Protein AF-A0A0B7C224-F1 (afdb_monomer_lite)

Organism: NCBI:txid1028688

Radius of gyration: 18.95 Å; chains: 1; bounding box: 42×18×63 Å

Foldseek 3Di:
DDDPPPDCVVVQVVCVVQQKDWDDWDWDPWDDDPPDTDTDIDTDIDHDDPDDPDPPPPD

Sequence (59 aa):
GSYVTTNWEPVIQDMGNKGWELACILETKEVHAGFGSSSMMVLLFFQRRIFAPGPVDKS

pLDDT: mean 77.42, std 14.12, range [33.28, 92.56]

Structure (mmCIF, N/CA/C/O backbone):
data_AF-A0A0B7C224-F1
#
_entry.id   AF-A0A0B7C224-F1
#
loop_
_atom_site.group_PDB
_atom_site.id
_atom_site.type_symbol
_atom_site.label_atom_id
_atom_site.label_alt_id
_atom_site.label_comp_id
_atom_site.label_asym_id
_atom_site.label_entity_id
_atom_site.label_seq_id
_atom_site.pdbx_PDB_ins_code
_atom_site.Cartn_x
_atom_site.Cartn_y
_atom_site.Cartn_z
_atom_site.occupancy
_atom_site.B_iso_or_equiv
_atom_site.auth_seq_id
_atom_site.auth_comp_id
_atom_site.auth_asym_id
_atom_site.auth_atom_id
_atom_site.pdbx_PDB_model_num
ATOM 1 N N . GLY A 1 1 ? 21.507 6.106 -16.081 1.00 33.28 1 GLY A N 1
ATOM 2 C CA . GLY A 1 1 ? 20.035 6.144 -16.108 1.00 33.28 1 GLY A CA 1
ATOM 3 C C . GLY A 1 1 ? 19.550 6.231 -14.684 1.00 33.28 1 GLY A C 1
ATOM 4 O O . GLY A 1 1 ? 20.099 5.526 -13.849 1.00 33.28 1 GLY A O 1
ATOM 5 N N . SER A 1 2 ? 18.619 7.135 -14.389 1.00 34.31 2 SER A N 1
ATOM 6 C CA . SER A 1 2 ? 18.001 7.209 -13.062 1.00 34.31 2 SER A CA 1
ATOM 7 C C . SER A 1 2 ? 17.018 6.048 -12.938 1.00 34.31 2 SER A C 1
ATOM 9 O O . SER A 1 2 ? 16.029 6.011 -13.669 1.00 34.31 2 SER A O 1
ATOM 11 N N . TYR A 1 3 ? 17.320 5.071 -12.085 1.00 45.38 3 TYR A N 1
ATOM 12 C CA . TYR A 1 3 ? 16.344 4.058 -11.707 1.00 45.38 3 TYR A CA 1
ATOM 13 C C . TYR A 1 3 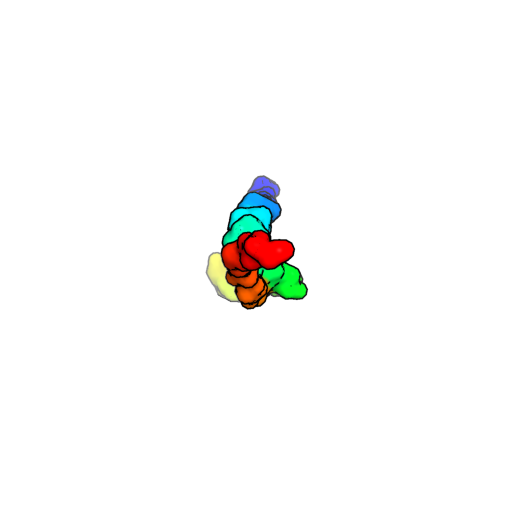? 15.313 4.753 -10.823 1.00 45.38 3 TYR A C 1
ATOM 15 O O . TYR A 1 3 ? 15.642 5.208 -9.729 1.00 45.38 3 TYR A O 1
ATOM 23 N N . VAL A 1 4 ? 14.078 4.883 -11.304 1.00 49.78 4 VAL A N 1
ATOM 24 C CA . VAL A 1 4 ? 12.963 5.287 -10.447 1.00 49.78 4 VAL A CA 1
ATOM 25 C C . VAL A 1 4 ? 12.727 4.127 -9.487 1.00 49.78 4 VAL A C 1
ATOM 27 O O . VAL A 1 4 ? 12.061 3.154 -9.823 1.00 49.78 4 VAL A O 1
ATOM 30 N N . THR A 1 5 ? 13.326 4.194 -8.302 1.00 57.81 5 THR A N 1
ATOM 31 C CA . THR A 1 5 ? 12.960 3.320 -7.191 1.00 57.81 5 THR A CA 1
ATOM 32 C C . THR A 1 5 ? 11.596 3.794 -6.715 1.00 57.81 5 THR A C 1
ATOM 34 O O . THR A 1 5 ? 11.496 4.765 -5.962 1.00 57.81 5 THR A O 1
ATOM 37 N N . THR A 1 6 ? 10.527 3.195 -7.235 1.00 66.75 6 THR A N 1
ATOM 38 C CA . THR A 1 6 ? 9.172 3.475 -6.762 1.00 66.75 6 THR A CA 1
ATOM 39 C C . THR A 1 6 ? 9.133 3.159 -5.269 1.00 66.75 6 THR A C 1
ATOM 41 O O . THR A 1 6 ? 9.302 2.011 -4.873 1.00 66.75 6 THR A O 1
ATOM 44 N N . ASN A 1 7 ? 9.005 4.192 -4.438 1.00 79.50 7 ASN A N 1
ATOM 45 C CA . ASN A 1 7 ? 8.925 4.050 -2.990 1.00 79.50 7 ASN A CA 1
ATOM 46 C C . ASN A 1 7 ? 7.495 3.617 -2.634 1.00 79.50 7 ASN A C 1
ATOM 48 O O . ASN A 1 7 ? 6.555 4.400 -2.797 1.00 79.50 7 ASN A O 1
ATOM 52 N N . TRP A 1 8 ? 7.332 2.365 -2.206 1.00 81.44 8 TRP A N 1
ATOM 53 C CA . TRP A 1 8 ? 6.028 1.763 -1.919 1.00 81.44 8 TRP A CA 1
ATOM 54 C C . TRP A 1 8 ? 5.604 1.926 -0.457 1.00 81.44 8 TRP A C 1
ATOM 56 O O . TRP A 1 8 ? 4.427 1.727 -0.148 1.00 81.44 8 TRP A O 1
ATOM 66 N N . GLU A 1 9 ? 6.511 2.340 0.433 1.00 87.44 9 GLU A N 1
ATOM 67 C CA . GLU A 1 9 ? 6.248 2.547 1.858 1.00 87.44 9 GLU A CA 1
ATOM 68 C C . GLU A 1 9 ? 4.997 3.399 2.140 1.00 87.44 9 GLU A C 1
ATOM 70 O O . GLU A 1 9 ? 4.203 2.980 2.986 1.00 87.44 9 GLU A O 1
ATOM 75 N N . PRO A 1 10 ? 4.732 4.530 1.445 1.00 89.81 10 PRO A N 1
ATOM 76 C CA . PRO A 1 10 ? 3.531 5.326 1.702 1.00 89.81 10 PRO A CA 1
ATOM 77 C C . PRO A 1 10 ? 2.234 4.562 1.410 1.00 89.81 10 PRO A C 1
ATOM 79 O O . PRO A 1 10 ? 1.256 4.686 2.144 1.00 89.81 10 PRO A O 1
ATOM 82 N N . VAL A 1 11 ? 2.229 3.746 0.352 1.00 87.62 11 VAL A N 1
ATOM 83 C CA . VAL A 1 11 ? 1.064 2.941 -0.043 1.00 87.62 11 VAL A CA 1
ATOM 84 C C . VAL A 1 11 ? 0.847 1.810 0.956 1.00 87.62 11 VAL A C 1
ATOM 86 O O . VAL A 1 11 ? -0.282 1.566 1.376 1.00 87.62 11 VAL A O 1
ATOM 89 N N . ILE A 1 12 ? 1.928 1.151 1.383 1.00 90.62 12 ILE A N 1
ATOM 90 C CA . ILE A 1 12 ? 1.878 0.089 2.394 1.00 90.62 12 ILE A CA 1
ATOM 91 C C . ILE A 1 12 ? 1.365 0.648 3.730 1.00 90.62 12 ILE A C 1
ATOM 93 O O . ILE A 1 12 ? 0.519 0.020 4.367 1.00 90.62 12 ILE A O 1
ATOM 97 N N . GLN A 1 13 ? 1.810 1.841 4.137 1.00 90.94 13 GLN A N 1
ATOM 98 C CA . GLN A 1 13 ? 1.316 2.507 5.347 1.00 90.94 13 GLN A CA 1
ATOM 99 C C . GLN A 1 13 ? -0.173 2.860 5.259 1.00 90.94 13 GLN A C 1
ATOM 101 O O . GLN A 1 13 ? -0.920 2.582 6.198 1.00 90.94 13 GLN A O 1
ATOM 106 N N . ASP A 1 14 ? -0.630 3.433 4.143 1.00 91.25 14 ASP A N 1
ATOM 107 C CA . ASP A 1 14 ? -2.049 3.745 3.933 1.00 91.25 14 ASP A CA 1
ATOM 108 C C . ASP A 1 14 ? -2.927 2.479 3.949 1.00 91.25 14 ASP A C 1
ATOM 110 O O . ASP 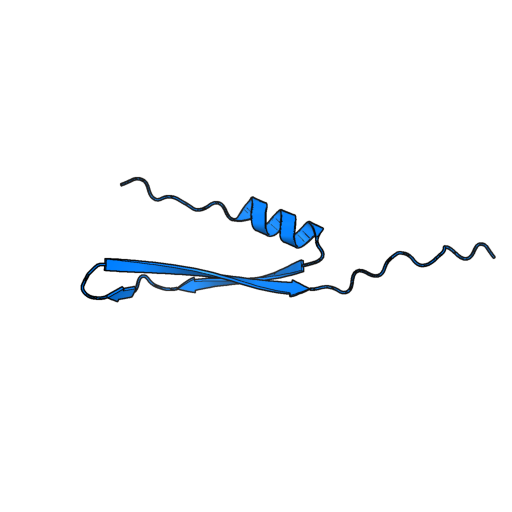A 1 14 ? -3.974 2.448 4.600 1.00 91.25 14 ASP A O 1
ATOM 114 N N . MET A 1 15 ? -2.467 1.397 3.313 1.00 89.94 15 MET A N 1
ATOM 115 C CA . MET A 1 15 ? -3.122 0.085 3.362 1.00 89.94 15 MET A CA 1
ATOM 116 C C . MET A 1 15 ? -3.207 -0.444 4.803 1.00 89.94 15 MET A C 1
ATOM 118 O O . MET A 1 15 ? -4.284 -0.856 5.244 1.00 89.94 15 MET A O 1
ATOM 122 N N . GLY A 1 16 ? -2.111 -0.344 5.563 1.00 89.12 16 GLY A N 1
ATOM 123 C CA . GLY A 1 16 ? -2.045 -0.684 6.988 1.00 89.12 16 GLY A CA 1
ATOM 124 C C . GLY A 1 16 ? -3.072 0.067 7.837 1.00 89.12 16 GLY A C 1
ATOM 125 O O . GLY A 1 16 ? -3.815 -0.547 8.607 1.00 89.12 16 GLY A O 1
ATOM 126 N N . ASN A 1 17 ? -3.182 1.383 7.635 1.00 88.94 17 ASN A N 1
ATOM 127 C CA . ASN A 1 17 ? -4.154 2.239 8.324 1.00 88.94 17 ASN A CA 1
ATOM 128 C C . ASN A 1 17 ? -5.609 1.873 7.989 1.00 88.94 17 ASN A C 1
ATOM 130 O O . ASN A 1 17 ? -6.504 2.058 8.811 1.00 88.94 17 ASN A O 1
ATOM 134 N N . LYS A 1 18 ? -5.849 1.306 6.803 1.00 88.31 18 LYS A N 1
ATOM 135 C CA . LYS A 1 18 ? -7.156 0.791 6.363 1.00 88.31 18 LYS A CA 1
ATOM 136 C C . LYS A 1 18 ? -7.427 -0.647 6.822 1.00 88.31 18 LYS A C 1
ATOM 138 O O . LYS A 1 18 ? -8.423 -1.241 6.412 1.00 88.31 18 LYS A O 1
ATOM 143 N N . GLY A 1 19 ? -6.562 -1.213 7.666 1.00 88.81 19 GLY A N 1
ATOM 144 C CA . GLY A 1 19 ? -6.716 -2.555 8.227 1.00 88.81 19 GLY A CA 1
ATOM 145 C C . GLY A 1 19 ? -6.240 -3.683 7.313 1.00 88.81 19 GLY A C 1
ATOM 146 O O . GLY A 1 19 ? -6.538 -4.845 7.590 1.00 88.81 19 GLY A O 1
ATOM 147 N N . TRP A 1 20 ? -5.504 -3.370 6.249 1.00 91.75 20 TRP A N 1
ATOM 148 C CA . TRP A 1 20 ? -4.874 -4.375 5.399 1.00 91.75 20 TRP A CA 1
ATOM 149 C C . TRP A 1 20 ? -3.499 -4.749 5.942 1.00 91.75 20 TRP A C 1
ATOM 151 O O . TRP A 1 20 ? -2.753 -3.896 6.412 1.00 91.75 20 TRP A O 1
ATOM 161 N N . GLU A 1 21 ? -3.150 -6.025 5.872 1.00 91.25 21 GLU A N 1
ATOM 162 C CA . GLU A 1 21 ? -1.827 -6.527 6.236 1.00 91.25 21 GLU A CA 1
ATOM 163 C C . GLU A 1 21 ? -1.102 -7.021 4.990 1.00 91.25 21 GLU A C 1
ATOM 165 O O . GLU A 1 21 ? -1.678 -7.725 4.157 1.00 91.25 21 GLU A O 1
ATOM 170 N N . LEU A 1 22 ? 0.164 -6.623 4.854 1.00 91.94 22 LEU A N 1
ATOM 171 C CA . LEU A 1 22 ? 1.031 -7.074 3.774 1.00 91.94 22 LEU A CA 1
ATOM 172 C C . LEU A 1 22 ? 1.432 -8.530 4.034 1.00 91.94 22 LEU A C 1
ATOM 174 O O . LEU A 1 22 ? 2.073 -8.828 5.038 1.00 91.94 22 LEU A O 1
ATOM 178 N N . ALA A 1 23 ? 1.076 -9.425 3.116 1.00 90.31 23 ALA A N 1
ATOM 179 C CA . ALA A 1 23 ? 1.460 -10.831 3.180 1.00 90.31 23 ALA A CA 1
ATOM 180 C C . ALA A 1 23 ? 2.785 -11.101 2.468 1.00 90.31 23 ALA A C 1
ATOM 182 O O . ALA A 1 23 ? 3.596 -11.892 2.943 1.00 90.31 23 ALA A O 1
ATOM 183 N N . CYS A 1 24 ? 2.979 -10.502 1.291 1.00 90.38 24 CYS A N 1
ATOM 184 C CA . CYS A 1 24 ? 4.103 -10.832 0.424 1.00 90.38 24 CYS A CA 1
ATOM 185 C C . CYS A 1 24 ? 4.413 -9.692 -0.552 1.00 90.38 24 CYS A C 1
ATOM 187 O O . CYS A 1 24 ? 3.501 -9.062 -1.093 1.00 90.38 24 CYS A O 1
ATOM 189 N N . ILE A 1 25 ? 5.706 -9.479 -0.797 1.00 89.94 25 ILE A N 1
ATOM 190 C CA . ILE A 1 25 ? 6.231 -8.692 -1.913 1.00 89.94 25 ILE A CA 1
ATOM 191 C C . ILE A 1 25 ? 6.845 -9.689 -2.892 1.00 89.94 25 ILE A C 1
ATOM 193 O O . ILE A 1 25 ? 7.772 -10.415 -2.535 1.00 89.94 25 ILE A O 1
ATOM 197 N N . LEU A 1 26 ? 6.315 -9.744 -4.110 1.00 87.56 26 LEU A N 1
ATOM 198 C CA . LEU A 1 26 ? 6.829 -10.597 -5.171 1.00 87.56 26 LEU A CA 1
ATOM 199 C C . LEU A 1 26 ? 7.499 -9.735 -6.235 1.00 87.56 26 LEU A C 1
ATOM 201 O O . LEU A 1 26 ? 6.834 -9.037 -7.001 1.00 87.56 26 LEU A O 1
ATOM 205 N N . GLU A 1 27 ? 8.820 -9.827 -6.300 1.00 85.00 27 GLU A N 1
ATOM 206 C CA . GLU A 1 27 ? 9.615 -9.251 -7.377 1.00 85.00 27 GLU A CA 1
ATOM 207 C C . GLU A 1 27 ? 9.768 -10.280 -8.497 1.00 85.00 27 GLU A C 1
ATOM 209 O O . GLU A 1 27 ? 10.273 -11.388 -8.296 1.00 85.00 27 GLU A O 1
ATOM 214 N N . THR A 1 28 ? 9.305 -9.931 -9.693 1.00 80.69 28 THR A N 1
ATOM 215 C CA . THR A 1 28 ? 9.496 -10.771 -10.876 1.00 80.69 28 THR A CA 1
ATOM 216 C C . THR A 1 28 ? 10.785 -10.385 -11.589 1.00 80.69 28 THR A C 1
ATOM 218 O O . THR A 1 28 ? 11.187 -9.219 -11.609 1.00 80.69 28 THR A O 1
ATOM 221 N N . LYS A 1 29 ? 11.447 -11.382 -12.186 1.00 76.75 29 LYS A N 1
ATOM 222 C CA . LYS A 1 29 ? 12.625 -11.138 -13.023 1.00 76.75 29 LYS A CA 1
ATOM 223 C C . LYS A 1 29 ? 12.238 -10.280 -14.224 1.00 76.75 29 LYS A C 1
ATOM 225 O O . LYS A 1 29 ? 11.145 -10.425 -14.762 1.00 76.75 29 LYS A O 1
ATOM 230 N N . GLU A 1 30 ? 13.170 -9.442 -14.660 1.00 76.81 30 GLU A N 1
ATOM 231 C CA . GLU A 1 30 ? 13.016 -8.620 -15.856 1.00 76.81 30 GLU A CA 1
ATOM 232 C C . GLU A 1 30 ? 12.759 -9.502 -17.091 1.00 76.81 30 GLU A C 1
ATOM 234 O O . GLU A 1 30 ? 13.615 -10.282 -17.523 1.00 76.81 30 GLU A O 1
ATOM 239 N N . VAL A 1 31 ? 11.554 -9.394 -17.651 1.00 76.31 31 VAL A N 1
ATOM 240 C CA . VAL A 1 31 ? 11.157 -10.114 -18.860 1.00 76.31 31 VAL A CA 1
ATOM 241 C C . VAL A 1 31 ? 11.490 -9.243 -20.062 1.00 76.31 31 VAL A C 1
ATOM 243 O O . VAL A 1 31 ? 11.021 -8.112 -20.175 1.00 76.31 31 VAL A O 1
ATOM 246 N N . HIS A 1 32 ? 12.297 -9.784 -20.970 1.00 70.94 32 HIS A N 1
ATOM 247 C CA . HIS A 1 32 ? 12.652 -9.134 -22.226 1.00 70.94 32 HIS A CA 1
ATOM 248 C C . HIS A 1 32 ? 11.700 -9.627 -23.317 1.00 70.94 32 HIS A C 1
ATOM 250 O O . HIS A 1 32 ? 11.761 -10.788 -23.720 1.00 70.94 32 HIS A O 1
ATOM 256 N N . ALA A 1 33 ? 10.814 -8.759 -23.797 1.00 71.62 33 ALA A N 1
ATOM 257 C CA . ALA A 1 33 ? 9.889 -9.066 -24.878 1.00 71.62 33 ALA A CA 1
ATOM 258 C C . ALA A 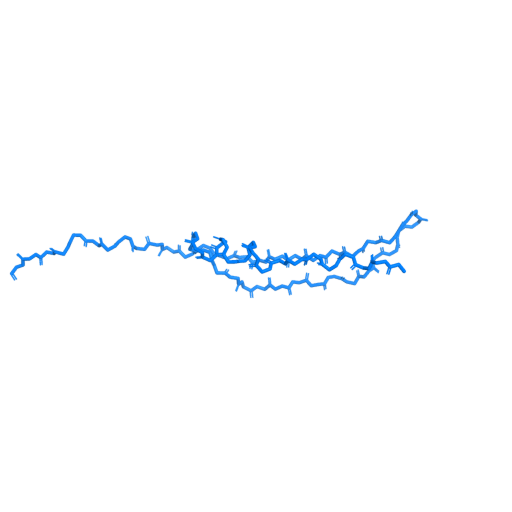1 33 ? 10.147 -8.099 -26.031 1.00 71.62 33 ALA A C 1
ATOM 260 O O . ALA A 1 33 ? 9.694 -6.967 -25.954 1.00 71.62 33 ALA A O 1
ATOM 261 N N . GLY A 1 34 ? 10.867 -8.553 -27.069 1.00 71.88 34 GLY A N 1
ATOM 262 C CA . GLY A 1 34 ? 11.023 -7.979 -28.425 1.00 71.88 34 GLY A CA 1
ATOM 263 C C . GLY A 1 34 ? 11.291 -6.470 -28.580 1.00 71.88 34 GLY A C 1
ATOM 264 O O . GLY A 1 34 ? 12.277 -6.081 -29.193 1.00 71.88 34 GLY A O 1
ATOM 265 N N . PHE A 1 35 ? 10.401 -5.632 -28.058 1.00 75.31 35 PHE A N 1
ATOM 266 C CA . PHE A 1 35 ? 10.405 -4.172 -28.089 1.00 75.31 35 PHE A CA 1
ATOM 267 C C . PHE A 1 35 ? 10.688 -3.500 -26.732 1.00 75.31 35 PHE A C 1
ATOM 269 O O . PHE A 1 35 ? 10.751 -2.274 -26.676 1.00 75.31 35 PHE A O 1
ATOM 276 N N . GLY A 1 36 ? 10.878 -4.251 -25.643 1.00 73.75 36 GLY A N 1
ATOM 277 C CA . GLY A 1 36 ? 11.240 -3.674 -24.347 1.00 73.75 36 GLY A CA 1
ATOM 278 C C . GLY A 1 36 ? 11.497 -4.711 -23.259 1.00 73.75 36 GLY A C 1
ATOM 279 O O . GLY A 1 36 ? 11.196 -5.897 -23.417 1.00 73.75 36 GLY A O 1
ATOM 280 N N . SER A 1 37 ? 12.062 -4.248 -22.148 1.00 79.00 37 SER A N 1
ATOM 281 C CA . SER A 1 37 ? 12.157 -5.014 -20.913 1.00 79.00 37 SER A CA 1
ATOM 282 C C . SER A 1 37 ? 11.141 -4.497 -19.895 1.00 79.00 37 SER A C 1
ATOM 284 O O . SER A 1 37 ? 10.833 -3.304 -19.845 1.00 79.00 37 SER A O 1
ATOM 286 N N . SER A 1 38 ? 10.557 -5.407 -19.118 1.00 77.81 38 SER A N 1
ATOM 287 C CA . SER A 1 38 ? 9.627 -5.065 -18.044 1.00 77.81 38 SER A CA 1
ATOM 288 C C . SER A 1 38 ? 9.961 -5.868 -16.797 1.00 77.81 38 SER A C 1
ATOM 290 O O . SER A 1 38 ? 10.072 -7.094 -16.842 1.00 77.81 38 SER A O 1
ATOM 292 N N . SER A 1 39 ? 10.117 -5.170 -15.678 1.00 77.44 39 SER A N 1
ATOM 293 C CA . SER A 1 39 ? 10.108 -5.747 -14.340 1.00 77.44 39 SER A CA 1
ATOM 294 C C . SER A 1 39 ? 8.757 -5.453 -13.689 1.00 77.44 39 SER A C 1
ATOM 296 O O . SER A 1 39 ? 8.213 -4.354 -13.819 1.00 77.44 39 SER A O 1
ATOM 298 N N . MET A 1 40 ? 8.191 -6.445 -13.003 1.00 81.12 40 MET A N 1
ATOM 299 C CA . MET A 1 40 ? 6.933 -6.296 -12.274 1.00 81.12 40 MET A CA 1
ATOM 300 C C . MET A 1 40 ? 7.154 -6.596 -10.795 1.00 81.12 40 MET A C 1
ATOM 302 O O . MET A 1 40 ? 7.780 -7.598 -10.444 1.00 81.12 40 MET A O 1
ATOM 306 N N . MET A 1 41 ? 6.600 -5.748 -9.935 1.00 85.19 41 MET A N 1
ATOM 307 C CA . MET A 1 41 ? 6.525 -5.980 -8.498 1.00 85.19 41 MET A CA 1
ATOM 308 C C . MET A 1 41 ? 5.055 -6.113 -8.099 1.00 85.19 41 MET A C 1
ATOM 310 O O . MET A 1 41 ? 4.236 -5.270 -8.467 1.00 85.19 41 MET A O 1
ATOM 314 N N . VAL A 1 42 ? 4.716 -7.171 -7.367 1.00 85.31 42 VAL A N 1
ATOM 315 C CA . VAL A 1 42 ? 3.351 -7.444 -6.902 1.00 85.31 42 VAL A CA 1
ATOM 316 C C . VAL A 1 42 ? 3.319 -7.393 -5.380 1.00 85.31 42 VAL A C 1
ATOM 318 O O . VAL A 1 42 ? 4.074 -8.100 -4.717 1.00 85.31 42 VAL A O 1
ATOM 321 N N . LEU A 1 43 ? 2.425 -6.573 -4.826 1.00 89.12 43 LEU A N 1
ATOM 322 C CA . LEU A 1 43 ? 2.158 -6.498 -3.391 1.00 89.12 43 LEU A CA 1
ATOM 323 C C . LEU A 1 43 ? 0.867 -7.259 -3.079 1.00 89.12 43 LEU A C 1
ATOM 325 O O . LEU A 1 43 ? -0.196 -6.907 -3.592 1.00 89.12 43 LEU A O 1
ATOM 329 N N . LEU A 1 44 ? 0.951 -8.298 -2.249 1.00 90.50 44 LEU A N 1
ATOM 330 C CA . LEU A 1 44 ? -0.209 -9.075 -1.815 1.00 90.50 44 LEU A CA 1
ATOM 331 C C . LEU A 1 44 ? -0.613 -8.668 -0.400 1.00 90.50 44 LEU A C 1
ATOM 333 O O . LEU A 1 44 ? 0.204 -8.719 0.520 1.00 90.50 44 LEU A O 1
ATOM 337 N N . PHE A 1 45 ? -1.892 -8.339 -0.222 1.00 92.56 45 PHE A N 1
ATOM 338 C CA . PHE A 1 45 ? -2.469 -7.953 1.064 1.00 92.56 45 PHE A CA 1
ATOM 339 C C . PHE A 1 45 ? -3.675 -8.821 1.425 1.00 92.56 45 PHE A C 1
ATOM 341 O O . PHE A 1 45 ? -4.378 -9.321 0.546 1.00 92.56 45 PHE A O 1
ATOM 348 N N . PHE A 1 46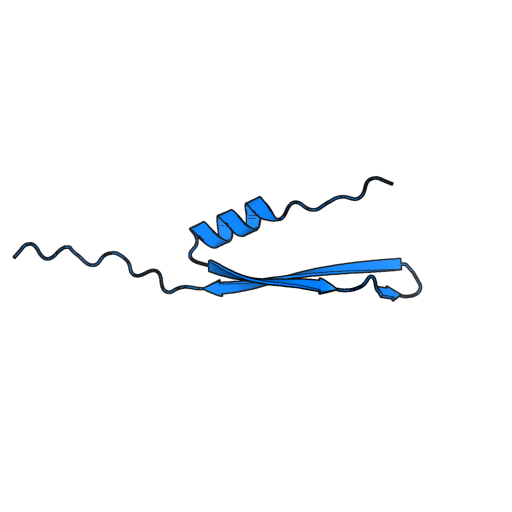 ? -3.966 -8.929 2.719 1.00 90.94 46 PHE A N 1
ATOM 349 C CA . PHE A 1 46 ? -5.239 -9.440 3.226 1.00 90.94 46 PHE A CA 1
ATOM 350 C C . PHE A 1 46 ? -5.903 -8.413 4.139 1.00 90.94 46 PHE A C 1
ATOM 352 O O . PHE A 1 46 ? -5.236 -7.672 4.859 1.00 90.94 46 PHE A O 1
ATOM 359 N N . GLN A 1 47 ? -7.233 -8.352 4.105 1.00 88.31 47 GLN A N 1
ATOM 360 C CA . GLN A 1 47 ? -7.993 -7.436 4.945 1.00 88.31 47 GLN A CA 1
ATOM 361 C C . GLN A 1 47 ? -8.257 -8.083 6.303 1.00 88.31 47 GLN A C 1
ATOM 363 O O . GLN A 1 47 ? -8.924 -9.118 6.385 1.00 88.31 47 GLN A O 1
ATOM 368 N N . ARG A 1 48 ? -7.787 -7.461 7.386 1.00 81.75 48 ARG A N 1
ATOM 369 C CA . ARG A 1 48 ? -8.217 -7.853 8.728 1.00 81.75 48 ARG A CA 1
ATOM 370 C C . ARG A 1 48 ? -9.630 -7.359 8.989 1.00 81.75 48 ARG A C 1
ATOM 372 O O . ARG A 1 48 ? -10.021 -6.262 8.589 1.00 81.75 48 ARG A O 1
ATOM 379 N N . ARG A 1 49 ? -10.390 -8.146 9.747 1.00 74.25 49 ARG A N 1
ATOM 380 C CA . ARG A 1 49 ? -11.658 -7.685 10.306 1.00 74.25 49 ARG A CA 1
ATOM 381 C C . ARG A 1 49 ? -11.356 -6.629 11.367 1.00 74.25 49 ARG A C 1
ATOM 383 O O . ARG A 1 49 ? -10.890 -6.961 12.453 1.00 74.25 49 ARG A O 1
ATOM 390 N N . ILE A 1 50 ? -11.617 -5.364 11.049 1.00 69.19 50 ILE A N 1
ATOM 391 C CA . ILE A 1 50 ? -11.572 -4.283 12.034 1.00 69.19 50 ILE A CA 1
ATOM 392 C C . ILE A 1 50 ? -12.780 -4.491 12.949 1.00 69.19 50 ILE A C 1
ATOM 394 O O . ILE A 1 50 ? -13.914 -4.185 12.582 1.00 69.19 50 ILE A O 1
ATOM 398 N N . PHE A 1 51 ? -12.562 -5.080 14.122 1.00 67.00 51 PHE A N 1
ATOM 399 C CA . PHE A 1 51 ? -13.569 -5.050 15.170 1.00 67.00 51 PHE A CA 1
ATOM 400 C C . PHE A 1 51 ? -13.634 -3.608 15.665 1.00 67.00 51 PHE A C 1
ATOM 402 O O . PHE A 1 51 ? -12.689 -3.120 16.284 1.00 67.00 51 PHE A O 1
ATOM 409 N N . ALA A 1 52 ? -14.724 -2.904 15.353 1.00 66.94 52 ALA A N 1
ATOM 410 C CA . ALA A 1 52 ? -15.039 -1.686 16.082 1.00 66.94 52 ALA A CA 1
ATOM 411 C C . ALA A 1 52 ? -15.072 -2.057 17.575 1.00 66.94 52 ALA A C 1
ATOM 413 O O . ALA A 1 52 ? -15.656 -3.100 17.898 1.00 66.94 52 ALA A O 1
ATOM 414 N N . PRO A 1 53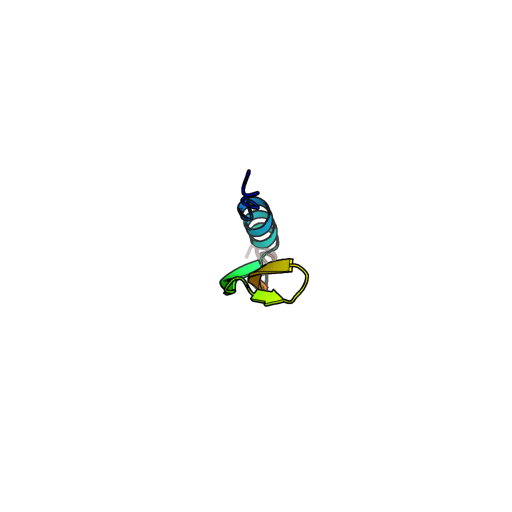 ? -14.443 -1.279 18.476 1.00 61.59 53 PRO A N 1
ATOM 415 C CA . PRO A 1 53 ? -14.655 -1.487 19.897 1.00 61.59 53 PRO A CA 1
ATOM 416 C C . PRO A 1 53 ? -16.165 -1.416 20.119 1.00 61.59 53 PRO A C 1
ATOM 418 O O . PRO A 1 53 ? -16.794 -0.394 19.837 1.00 61.59 53 PRO A O 1
ATOM 421 N N . GLY A 1 54 ? -16.759 -2.546 20.509 1.00 65.69 54 GLY A N 1
ATOM 422 C CA . GLY A 1 54 ? -18.167 -2.591 20.876 1.00 65.69 54 GLY A CA 1
ATOM 423 C C . GLY A 1 54 ? -18.433 -1.571 21.986 1.00 65.69 54 GLY A C 1
ATOM 424 O O . GLY A 1 54 ? -17.484 -1.147 22.657 1.00 65.69 54 GLY A O 1
ATOM 425 N N . PRO A 1 55 ? -19.694 -1.149 22.186 1.00 66.62 55 PRO A N 1
ATOM 426 C CA . PRO A 1 55 ? -20.028 -0.254 23.283 1.00 66.62 55 PRO A CA 1
ATOM 427 C C . PRO A 1 55 ? -19.446 -0.847 24.566 1.00 66.62 55 PRO A C 1
ATOM 429 O O . PRO A 1 55 ? -19.691 -2.015 24.866 1.00 66.62 55 PRO A O 1
ATOM 432 N N . VAL A 1 56 ? -18.615 -0.076 25.270 1.00 70.25 56 VAL A N 1
ATOM 433 C CA . VAL A 1 56 ? -18.112 -0.471 26.585 1.00 70.25 56 VAL A CA 1
ATOM 434 C C . VAL A 1 56 ? -19.337 -0.538 27.483 1.00 70.25 56 VAL A C 1
ATOM 436 O O . VAL A 1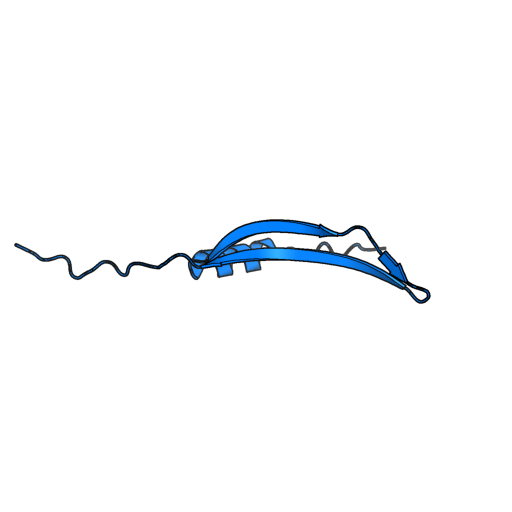 56 ? -19.853 0.502 27.895 1.00 70.25 56 VAL A O 1
ATOM 439 N N . ASP A 1 57 ? -19.844 -1.749 27.695 1.00 66.06 57 ASP A N 1
ATOM 440 C CA . ASP A 1 57 ? -20.972 -1.997 28.576 1.00 66.06 57 ASP A CA 1
ATOM 441 C C . ASP A 1 57 ? -20.504 -1.643 29.990 1.00 66.06 57 ASP A C 1
ATOM 443 O O . ASP A 1 57 ? -19.663 -2.321 30.585 1.00 66.06 57 ASP A O 1
ATOM 447 N N . LYS A 1 58 ? -20.941 -0.480 30.476 1.00 57.00 58 LYS A N 1
ATOM 448 C CA . LYS A 1 58 ? -20.680 -0.029 31.840 1.00 57.00 58 LYS A CA 1
ATOM 449 C C . LYS A 1 58 ? -21.676 -0.752 32.745 1.00 57.00 58 LYS A C 1
ATOM 451 O O . LYS A 1 58 ? -22.744 -0.206 33.010 1.00 57.00 58 LYS A O 1
ATOM 456 N N . SER A 1 59 ? -21.343 -1.972 33.166 1.00 60.69 59 SER A N 1
ATOM 457 C CA . SER A 1 59 ? -22.013 -2.656 34.282 1.00 60.69 59 SER A CA 1
ATOM 458 C C . SER A 1 59 ? -21.320 -2.344 35.599 1.00 60.69 59 SER A C 1
ATOM 460 O O . SER A 1 59 ? -20.080 -2.533 35.631 1.00 60.69 59 SER A O 1
#

Secondary structure (DSSP, 8-state):
--------HHHHHHHHHTTEEEEEEEEPP-EEETTEEE--EEEEEEE------------